Protein AF-A0A9P9ABB1-F1 (afdb_monomer_lite)

Radius of gyration: 27.41 Å; chains: 1; bounding box: 72×53×103 Å

Secondary structure (DSSP, 8-state):
-PPPP----------PPEEEE--S-TTS-EETTS-EEEEEEEE----SS-SEEEEEEEEEEEBSSS--EEEEEEEEEEEGGG-EEEE--HHHHHHHHHSTT--B-SSS-EEEEEEEEETTS-EEEEEEEEEE-EES-TTTB--TT-----------------------

Structure (mmCIF, N/CA/C/O backbone):
data_AF-A0A9P9ABB1-F1
#
_entry.id   AF-A0A9P9ABB1-F1
#
loop_
_atom_site.group_PDB
_atom_site.id
_atom_site.type_symbol
_atom_site.label_atom_id
_atom_site.label_alt_id
_atom_site.label_comp_id
_atom_site.label_asym_id
_atom_site.label_entity_id
_atom_site.label_seq_id
_atom_site.pdbx_PDB_ins_code
_atom_site.Cartn_x
_atom_site.Cartn_y
_atom_site.Cartn_z
_atom_site.occupancy
_atom_site.B_iso_or_equiv
_atom_site.auth_seq_id
_atom_site.auth_comp_id
_atom_site.auth_asym_id
_atom_site.auth_atom_id
_atom_site.pdbx_PDB_model_num
ATOM 1 N N . MET A 1 1 ? -18.709 41.029 52.236 1.00 39.59 1 MET A N 1
ATOM 2 C CA . MET A 1 1 ? -18.396 41.159 50.794 1.00 39.59 1 MET A CA 1
ATOM 3 C C . MET A 1 1 ? -18.111 39.768 50.242 1.00 39.59 1 MET A C 1
ATOM 5 O O . MET A 1 1 ? -17.601 38.937 50.977 1.00 39.59 1 MET A O 1
ATOM 9 N N . ARG A 1 2 ? -18.604 39.492 49.033 1.00 37.66 2 ARG A N 1
ATOM 10 C CA . ARG A 1 2 ? -18.905 38.162 48.474 1.00 37.66 2 ARG A CA 1
ATOM 11 C C . ARG A 1 2 ? -17.642 37.352 48.129 1.00 37.66 2 ARG A C 1
ATOM 13 O O . ARG A 1 2 ? -16.787 37.862 47.418 1.00 37.66 2 ARG A O 1
ATOM 20 N N . PHE A 1 3 ? -17.580 36.091 48.564 1.00 44.78 3 PHE A N 1
ATOM 21 C CA . PHE A 1 3 ? -16.666 35.075 48.026 1.00 44.78 3 PHE A CA 1
ATOM 22 C C . PHE A 1 3 ? -17.307 34.463 46.770 1.00 44.78 3 PHE A C 1
ATOM 24 O O . PHE A 1 3 ? -18.382 33.874 46.861 1.00 44.78 3 PHE A O 1
ATOM 31 N N . LEU A 1 4 ? -16.682 34.631 45.602 1.00 41.94 4 LEU A N 1
ATOM 32 C CA . LEU A 1 4 ? -17.016 33.860 44.400 1.00 41.94 4 LEU A CA 1
ATOM 33 C C . LEU A 1 4 ? -16.235 32.536 44.449 1.00 41.94 4 LEU A C 1
ATOM 35 O O . LEU A 1 4 ? -15.004 32.592 44.498 1.00 41.94 4 LEU A O 1
ATOM 39 N N . PRO A 1 5 ? -16.879 31.357 44.404 1.00 51.28 5 PRO A N 1
ATOM 40 C CA . PRO A 1 5 ? -16.160 30.121 44.146 1.00 51.28 5 PRO A CA 1
ATOM 41 C C . PRO A 1 5 ? -15.823 30.062 42.651 1.00 51.28 5 PRO A C 1
ATOM 43 O O . PRO A 1 5 ? -16.707 30.095 41.795 1.00 51.28 5 PRO A O 1
ATOM 46 N N . LEU A 1 6 ? -14.529 30.002 42.340 1.00 47.81 6 LEU A N 1
ATOM 47 C CA . LEU A 1 6 ? -14.026 29.700 41.003 1.00 47.81 6 LEU A CA 1
ATOM 48 C C . LEU A 1 6 ? -14.422 28.252 40.677 1.00 47.81 6 LEU A C 1
ATOM 50 O O . LEU A 1 6 ? -13.787 27.303 41.135 1.00 47.81 6 LEU A O 1
ATOM 54 N N . LEU A 1 7 ? -15.510 28.077 39.925 1.00 47.34 7 LEU A N 1
ATOM 55 C CA . LEU A 1 7 ? -15.886 26.788 39.356 1.00 47.34 7 LEU A CA 1
ATOM 56 C C . LEU A 1 7 ? -14.910 26.496 38.206 1.00 47.34 7 LEU A C 1
ATOM 58 O O . LEU A 1 7 ? -15.128 26.899 37.066 1.00 47.34 7 LEU A O 1
ATOM 62 N N . CYS A 1 8 ? -13.786 25.856 38.522 1.00 41.91 8 CYS A N 1
ATOM 63 C CA . CYS A 1 8 ? -12.866 25.334 37.520 1.00 41.91 8 CYS A CA 1
ATOM 64 C C . CYS A 1 8 ? -13.529 24.096 36.900 1.00 41.91 8 CYS A C 1
ATOM 66 O O . CYS A 1 8 ? -13.502 23.005 37.468 1.00 41.91 8 CYS A O 1
ATOM 68 N N . THR A 1 9 ? -14.220 24.285 35.778 1.00 48.78 9 THR A N 1
ATOM 69 C CA . THR A 1 9 ? -14.777 23.196 34.978 1.00 48.78 9 THR A CA 1
ATOM 70 C C . THR A 1 9 ? -13.619 22.438 34.343 1.00 48.78 9 THR A C 1
ATOM 72 O O . THR A 1 9 ? -13.013 22.880 33.371 1.00 48.78 9 THR A O 1
ATOM 75 N N . VAL A 1 10 ? -13.277 21.288 34.923 1.00 52.31 10 VAL A N 1
ATOM 76 C CA . VAL A 1 10 ? -12.394 20.309 34.284 1.00 52.31 10 VAL A CA 1
ATOM 77 C C . VAL A 1 10 ? -13.147 19.783 33.065 1.00 52.31 10 VAL A C 1
ATOM 79 O O . VAL A 1 10 ? -14.045 18.952 33.188 1.00 52.31 10 VAL A O 1
ATOM 82 N N . LEU A 1 11 ? -12.851 20.334 31.888 1.00 49.69 11 LEU A N 1
ATOM 83 C CA . LEU A 1 11 ? -13.293 19.743 30.631 1.00 49.69 11 LEU A CA 1
ATOM 84 C C . LEU A 1 11 ? -12.662 18.344 30.548 1.00 49.69 11 LEU A C 1
ATOM 86 O O . LEU A 1 11 ? -11.446 18.236 30.734 1.00 49.69 11 LEU A O 1
ATOM 90 N N . PRO A 1 12 ? -13.434 17.270 30.300 1.00 52.16 12 PRO A N 1
ATOM 91 C CA . PRO A 1 12 ? -12.837 15.973 30.034 1.00 52.16 12 PRO A CA 1
ATOM 92 C C . PRO A 1 12 ? -11.941 16.113 28.801 1.00 52.16 12 PRO A C 1
ATOM 94 O O . PRO A 1 12 ? -12.386 16.563 27.744 1.00 52.16 12 PRO A O 1
ATOM 97 N N . ALA A 1 13 ? -10.659 15.780 28.958 1.00 48.75 13 ALA A N 1
ATOM 98 C CA . ALA A 1 13 ? -9.722 15.726 27.851 1.00 48.75 13 ALA A CA 1
ATOM 99 C C . ALA A 1 13 ? -10.235 14.681 26.853 1.00 48.75 13 ALA A C 1
ATOM 101 O O . ALA A 1 13 ? -10.237 13.486 27.145 1.00 48.75 13 ALA A O 1
ATOM 102 N N . VAL A 1 14 ? -10.710 15.138 25.694 1.00 48.41 14 VAL A N 1
ATOM 103 C CA . VAL A 1 14 ? -11.057 14.264 24.573 1.00 48.41 14 VAL A CA 1
ATOM 104 C C . VAL A 1 14 ? -9.751 13.641 24.090 1.00 48.41 14 VAL A C 1
ATOM 106 O O . VAL A 1 14 ? -8.957 14.292 23.415 1.00 48.41 14 VAL A O 1
ATOM 109 N N . GLN A 1 15 ? -9.488 12.401 24.492 1.00 50.19 15 GLN A N 1
ATOM 110 C CA . GLN A 1 15 ? -8.366 11.631 23.969 1.00 50.19 15 GLN A CA 1
ATOM 111 C C . GLN A 1 15 ? -8.761 11.141 22.579 1.00 50.19 15 GLN A C 1
ATOM 113 O O . GLN A 1 15 ? -9.552 10.214 22.462 1.00 50.19 15 GLN A O 1
ATOM 118 N N . ALA A 1 16 ? -8.281 11.812 21.533 1.00 54.34 16 ALA A N 1
ATOM 119 C CA . ALA A 1 16 ? -8.518 11.395 20.157 1.00 54.34 16 ALA A CA 1
ATOM 120 C C . ALA A 1 16 ? -7.905 10.008 19.910 1.00 54.34 16 ALA A C 1
ATOM 122 O O . ALA A 1 16 ? -6.783 9.746 20.340 1.00 54.34 16 ALA A O 1
ATOM 123 N N . LEU A 1 17 ? -8.629 9.141 19.197 1.00 59.94 17 LEU A N 1
ATOM 124 C CA . LEU A 1 17 ? -8.071 7.891 18.687 1.00 59.94 17 LEU A CA 1
ATOM 125 C C . LEU A 1 17 ? -6.911 8.233 17.743 1.00 59.94 17 LEU A C 1
ATOM 127 O O . LEU A 1 17 ? -7.125 8.896 16.725 1.00 59.94 17 LEU A O 1
ATOM 131 N N . SER A 1 18 ? -5.693 7.811 18.080 1.00 68.81 18 SER A N 1
ATOM 132 C CA . SER A 1 18 ? -4.549 7.919 17.173 1.00 68.81 18 SER A CA 1
ATOM 133 C C . SER A 1 18 ? -4.376 6.613 16.411 1.00 68.81 18 SER A C 1
ATOM 135 O O . SER A 1 18 ? -4.255 5.545 17.011 1.00 68.81 18 SER A O 1
ATOM 137 N N . PHE A 1 19 ? -4.365 6.717 15.084 1.00 78.19 19 PHE A N 1
ATOM 138 C CA . PHE A 1 19 ? -4.026 5.631 14.172 1.00 78.19 19 PHE A CA 1
ATOM 139 C C . PHE A 1 19 ? -2.705 5.970 13.480 1.00 78.19 19 PHE A C 1
ATOM 141 O O . PHE A 1 19 ? -2.535 7.094 13.005 1.00 78.19 19 PHE A O 1
ATOM 148 N N . GLY A 1 20 ? -1.793 5.004 13.396 1.00 81.19 20 GLY A N 1
ATOM 149 C CA . GLY A 1 20 ? -0.549 5.136 12.638 1.00 81.19 20 GLY A CA 1
ATOM 150 C C . GLY A 1 20 ? -0.314 3.920 11.753 1.00 81.19 20 GLY A C 1
ATOM 151 O O . GLY A 1 20 ? -0.204 2.810 12.269 1.00 81.19 20 GLY A O 1
ATOM 152 N N . LEU A 1 21 ? -0.217 4.126 10.436 1.00 86.12 21 LEU A N 1
ATOM 153 C CA . LEU A 1 21 ? 0.243 3.103 9.496 1.00 86.12 21 LEU A CA 1
ATOM 154 C C . LEU A 1 21 ? 1.773 3.067 9.527 1.00 86.12 21 LEU A C 1
ATOM 156 O O . LEU A 1 21 ? 2.407 4.080 9.241 1.00 86.12 21 LEU A O 1
ATOM 160 N N . THR A 1 22 ? 2.359 1.922 9.865 1.00 81.88 22 THR A N 1
ATOM 161 C CA . THR A 1 22 ? 3.821 1.779 9.949 1.00 81.88 22 THR A CA 1
ATOM 162 C C . THR A 1 22 ? 4.383 1.075 8.716 1.00 81.88 22 THR A C 1
ATOM 164 O O . THR A 1 22 ? 5.439 1.471 8.237 1.00 81.88 22 THR A O 1
ATOM 167 N N . GLY A 1 23 ? 3.640 0.126 8.129 1.00 84.75 23 GLY A N 1
ATOM 168 C CA . GLY A 1 23 ? 4.063 -0.589 6.918 1.00 84.75 23 GLY A CA 1
ATOM 169 C C . GLY A 1 23 ? 5.420 -1.309 7.059 1.00 84.75 23 GLY A C 1
ATOM 170 O O . GLY A 1 23 ? 5.978 -1.387 8.155 1.00 84.75 23 GLY A O 1
ATOM 171 N N . PRO A 1 24 ? 5.963 -1.862 5.961 1.00 89.56 24 PRO A N 1
ATOM 172 C CA . PRO A 1 24 ? 7.335 -2.373 5.920 1.00 89.56 24 PRO A CA 1
ATOM 173 C C . PRO A 1 24 ? 8.371 -1.260 6.123 1.00 89.56 24 PRO A C 1
ATOM 175 O O . PRO A 1 24 ? 8.089 -0.091 5.852 1.00 89.56 24 PRO A O 1
ATOM 178 N N . ASP A 1 25 ? 9.599 -1.621 6.509 1.00 91.25 25 ASP A N 1
ATOM 179 C CA . ASP A 1 25 ? 10.714 -0.673 6.630 1.00 91.25 25 ASP A CA 1
ATOM 180 C C . ASP A 1 25 ? 11.000 0.029 5.291 1.00 91.25 25 ASP A C 1
ATOM 182 O O . ASP A 1 25 ? 11.556 -0.553 4.360 1.00 91.25 25 ASP A O 1
ATOM 186 N N . ALA A 1 26 ? 10.649 1.314 5.208 1.00 91.25 26 ALA A N 1
ATOM 187 C CA . ALA A 1 26 ? 10.828 2.126 4.009 1.00 91.25 26 ALA A CA 1
ATOM 188 C C . ALA A 1 26 ? 12.294 2.492 3.715 1.00 91.25 26 ALA A C 1
ATOM 190 O O . ALA A 1 26 ? 12.582 3.123 2.691 1.00 91.25 26 ALA A O 1
ATOM 191 N N . SER A 1 27 ? 13.242 2.145 4.592 1.00 91.31 27 SER A N 1
ATOM 192 C CA . SER A 1 27 ? 14.674 2.218 4.286 1.00 91.31 27 SER A CA 1
ATOM 193 C C . SER A 1 27 ? 15.117 1.122 3.310 1.00 91.31 27 SER A C 1
ATOM 195 O O . SER A 1 27 ? 16.111 1.307 2.606 1.00 91.31 27 SER A O 1
ATOM 197 N N . GLN A 1 28 ? 14.354 0.028 3.222 1.00 93.56 28 GLN A N 1
ATOM 198 C CA . GLN A 1 28 ? 14.596 -1.086 2.312 1.00 93.56 28 GLN A CA 1
ATOM 199 C C . GLN A 1 28 ? 13.681 -1.008 1.079 1.00 93.56 28 GLN A C 1
ATOM 201 O O . GLN A 1 28 ? 12.572 -0.465 1.153 1.00 93.56 28 GLN A O 1
ATOM 206 N N . PRO A 1 29 ? 14.112 -1.545 -0.076 1.00 94.12 29 PRO A N 1
ATOM 207 C CA . PRO A 1 29 ? 13.216 -1.756 -1.203 1.00 94.12 29 PRO A CA 1
ATOM 208 C C . PRO A 1 29 ? 12.049 -2.679 -0.826 1.00 94.12 29 PRO A C 1
ATOM 210 O O . PRO A 1 29 ? 12.209 -3.665 -0.108 1.00 94.12 29 PRO A O 1
ATOM 213 N N . LEU A 1 30 ? 10.864 -2.372 -1.345 1.00 96.31 30 LEU A N 1
ATOM 214 C CA . LEU A 1 30 ? 9.681 -3.206 -1.211 1.00 96.31 30 LEU A CA 1
ATOM 215 C C . LEU A 1 30 ? 9.721 -4.320 -2.260 1.00 96.31 30 LEU A C 1
ATOM 217 O O . LEU A 1 30 ? 9.604 -4.068 -3.462 1.00 96.31 30 LEU A O 1
ATOM 221 N N . ASN A 1 31 ? 9.854 -5.558 -1.798 1.00 95.75 31 ASN A N 1
ATOM 222 C CA . ASN A 1 31 ? 9.926 -6.720 -2.670 1.00 95.75 31 ASN A CA 1
ATOM 223 C C . ASN A 1 31 ? 8.540 -7.258 -3.028 1.00 95.75 31 ASN A C 1
ATOM 225 O O . ASN A 1 31 ? 7.855 -7.833 -2.186 1.00 95.75 31 ASN A O 1
ATOM 229 N N . LEU A 1 32 ? 8.154 -7.122 -4.298 1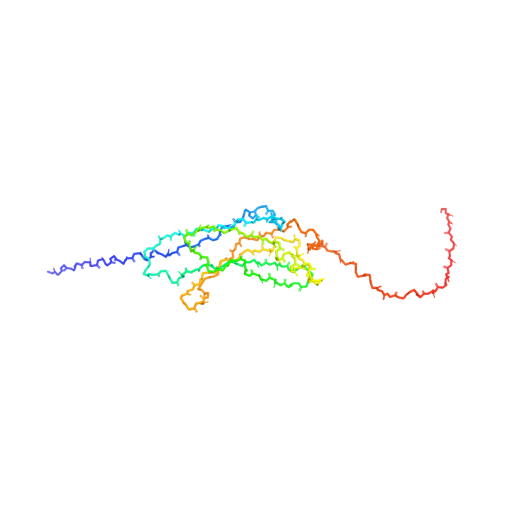.00 96.12 32 LEU A N 1
ATOM 230 C CA . LEU A 1 32 ? 6.854 -7.581 -4.794 1.00 96.12 32 LEU A CA 1
ATOM 231 C C . LEU A 1 32 ? 6.843 -9.056 -5.235 1.00 96.12 32 LEU A C 1
ATOM 233 O O . LEU A 1 32 ? 5.820 -9.544 -5.709 1.00 96.12 32 LEU A O 1
ATOM 237 N N . SER A 1 33 ? 7.954 -9.786 -5.090 1.00 95.06 33 SER A N 1
ATOM 238 C CA . SER A 1 33 ? 8.017 -11.227 -5.397 1.00 95.06 33 SER A CA 1
ATOM 239 C C . SER A 1 33 ? 7.647 -12.126 -4.212 1.00 95.06 33 SER A C 1
ATOM 241 O O . SER A 1 33 ? 7.577 -13.345 -4.361 1.00 95.06 33 SER A O 1
ATOM 243 N N . GLN A 1 34 ? 7.388 -11.536 -3.044 1.00 95.75 34 GLN A N 1
ATOM 244 C CA . GLN A 1 34 ? 7.077 -12.243 -1.806 1.00 95.75 34 GLN A CA 1
ATOM 245 C C . GLN A 1 34 ? 5.927 -11.564 -1.047 1.00 95.75 34 GLN A C 1
ATOM 247 O O . GLN A 1 34 ? 5.614 -10.404 -1.325 1.00 95.75 34 GLN A O 1
ATOM 252 N N . PRO A 1 35 ? 5.279 -12.265 -0.098 1.00 97.56 35 PRO A N 1
ATOM 253 C CA . PRO A 1 35 ? 4.291 -11.650 0.776 1.00 97.56 35 PRO A CA 1
ATOM 254 C C . PRO A 1 35 ? 4.874 -10.476 1.570 1.00 97.56 35 PRO A C 1
ATOM 256 O O . PRO A 1 35 ? 6.027 -10.513 2.000 1.00 97.56 35 PRO A O 1
ATOM 259 N N . VAL A 1 36 ? 4.052 -9.454 1.788 1.00 97.25 36 VAL A N 1
ATOM 260 C CA . VAL A 1 36 ? 4.413 -8.223 2.493 1.00 97.25 36 VAL A CA 1
ATOM 261 C C . VAL A 1 36 ? 3.530 -8.088 3.725 1.00 97.25 36 VAL A C 1
ATOM 263 O O . VAL A 1 36 ? 2.305 -8.076 3.616 1.00 97.25 36 VAL A O 1
ATOM 266 N N . 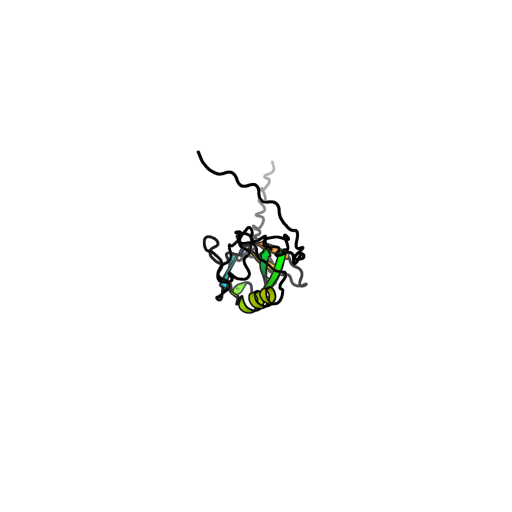GLU A 1 37 ? 4.145 -7.968 4.896 1.00 96.31 37 GLU A N 1
ATOM 267 C CA . GLU A 1 37 ? 3.436 -7.660 6.136 1.00 96.31 37 GLU A CA 1
ATOM 268 C C . GLU A 1 37 ? 3.259 -6.146 6.288 1.00 96.31 37 GLU A C 1
ATOM 270 O O . GLU A 1 37 ? 4.204 -5.371 6.146 1.00 96.31 37 GLU A O 1
ATOM 275 N N . ILE A 1 38 ? 2.030 -5.723 6.568 1.00 95.56 38 ILE A N 1
ATOM 276 C CA . ILE A 1 38 ? 1.655 -4.328 6.772 1.00 95.56 38 ILE A CA 1
ATOM 277 C C . ILE A 1 38 ? 1.062 -4.220 8.165 1.00 95.56 38 ILE A C 1
ATOM 279 O O . ILE A 1 38 ? 0.088 -4.902 8.469 1.00 95.56 38 ILE A O 1
ATOM 283 N N . THR A 1 39 ? 1.626 -3.346 8.990 1.00 92.94 39 THR A N 1
ATOM 284 C CA . THR A 1 39 ? 1.197 -3.153 10.376 1.00 92.94 39 THR A CA 1
ATOM 285 C C . THR A 1 39 ? 0.689 -1.742 10.614 1.00 92.94 39 THR A C 1
ATOM 287 O O . THR A 1 39 ? 1.074 -0.780 9.933 1.00 92.94 39 THR A O 1
ATOM 290 N N . TRP A 1 40 ? -0.192 -1.619 11.598 1.00 90.75 40 TRP A N 1
ATOM 291 C CA . TRP A 1 40 ? -0.688 -0.344 12.089 1.00 90.75 40 TRP A CA 1
ATOM 292 C C . TRP A 1 40 ? -0.884 -0.400 13.595 1.00 90.75 40 TRP A C 1
ATOM 294 O O . TRP A 1 40 ? -1.085 -1.457 14.179 1.00 90.75 40 TRP A O 1
ATOM 304 N N . THR A 1 41 ? -0.854 0.770 14.215 1.00 84.06 41 THR A N 1
ATOM 305 C CA . THR A 1 41 ? -1.120 0.923 15.643 1.00 84.06 41 THR A CA 1
ATOM 306 C C . THR A 1 41 ? -2.410 1.692 15.847 1.00 84.06 41 THR A C 1
ATOM 308 O O . THR A 1 41 ? -2.677 2.686 15.162 1.00 84.06 41 THR A O 1
ATOM 311 N N . THR A 1 42 ? -3.204 1.241 16.814 1.00 75.25 42 THR A N 1
ATOM 312 C CA . THR A 1 42 ? -4.355 1.982 17.324 1.00 75.25 42 THR A CA 1
ATOM 313 C C . THR A 1 42 ? -4.143 2.272 18.796 1.00 75.25 42 THR A C 1
ATOM 315 O O . THR A 1 42 ? -4.041 1.354 19.601 1.00 75.25 42 THR A O 1
ATOM 318 N N . THR A 1 43 ? -4.072 3.545 19.179 1.00 65.06 43 THR A N 1
ATOM 319 C CA . THR A 1 43 ? -4.130 3.905 20.600 1.00 65.06 43 THR A CA 1
ATOM 320 C C . THR A 1 43 ? -5.583 4.153 20.964 1.00 65.06 43 THR A C 1
ATOM 322 O O . THR A 1 43 ? -6.223 5.059 20.424 1.00 65.06 43 THR A O 1
ATOM 325 N N . GLU A 1 44 ? -6.115 3.324 21.860 1.00 55.59 44 GLU A N 1
ATOM 326 C CA . GLU A 1 44 ? -7.464 3.495 22.384 1.00 55.59 44 GLU A CA 1
ATOM 327 C C . GLU A 1 44 ? -7.565 4.822 23.148 1.00 55.59 44 GLU A C 1
ATOM 329 O O . GLU A 1 44 ? -6.883 5.050 24.146 1.00 55.59 44 GLU A O 1
ATOM 334 N N . GLY A 1 45 ? -8.442 5.702 22.672 1.00 52.34 45 GLY A N 1
ATOM 335 C CA . GLY A 1 45 ? -9.008 6.787 23.461 1.00 52.34 45 GLY A CA 1
ATOM 336 C C . GLY A 1 45 ? -10.469 6.462 23.755 1.00 52.34 45 GLY A C 1
ATOM 337 O O . GLY A 1 45 ? -11.167 5.938 22.886 1.00 52.34 45 GLY A O 1
ATOM 338 N N . ASN A 1 46 ? -10.952 6.787 24.959 1.00 39.50 46 ASN A N 1
ATOM 339 C CA . ASN A 1 46 ? -12.385 6.779 25.280 1.00 39.50 46 ASN A CA 1
ATOM 340 C C . ASN A 1 46 ? -13.088 7.912 24.509 1.00 39.50 46 ASN A C 1
ATOM 342 O O . ASN A 1 46 ? -13.454 8.943 25.073 1.00 39.50 46 ASN A O 1
ATOM 346 N N . VAL A 1 47 ? -13.241 7.747 23.200 1.00 42.38 47 VAL A N 1
ATOM 347 C CA . VAL A 1 47 ? -14.111 8.571 22.363 1.00 42.38 47 VAL A CA 1
ATOM 348 C C . VAL A 1 47 ? -15.403 7.792 22.192 1.00 42.38 47 VAL A C 1
ATOM 350 O O . VAL A 1 47 ? -15.367 6.599 21.897 1.00 42.38 47 VAL A O 1
ATOM 353 N N . GLY A 1 48 ? -16.540 8.453 22.413 1.00 46.00 48 GLY A N 1
ATOM 354 C CA . GLY A 1 48 ? -17.853 7.869 22.164 1.00 46.00 48 GLY A CA 1
ATOM 355 C C . GLY A 1 48 ? -17.911 7.304 20.751 1.00 46.00 48 GLY A C 1
ATOM 356 O O . GLY A 1 48 ? -17.911 8.079 19.806 1.00 46.00 48 GLY A O 1
ATOM 357 N N . GLU A 1 49 ? -17.930 5.972 20.681 1.00 46.84 49 GLU A N 1
ATOM 358 C CA . GLU A 1 49 ? -17.946 5.117 19.493 1.00 46.84 49 GLU A CA 1
ATOM 359 C C . GLU A 1 49 ? -16.874 5.420 18.429 1.00 46.84 49 GLU A C 1
ATOM 361 O O . GLU A 1 49 ? -16.779 6.537 17.920 1.00 46.84 49 GLU A O 1
ATOM 366 N N . PRO A 1 50 ? -16.075 4.429 17.989 1.00 57.16 50 PRO A N 1
ATOM 367 C CA . PRO A 1 50 ? -15.108 4.704 16.940 1.00 57.16 50 PRO A CA 1
ATOM 368 C C . PRO A 1 50 ? -15.873 5.044 15.654 1.00 57.16 50 PRO A C 1
ATOM 370 O O . PRO A 1 50 ? -16.559 4.189 15.099 1.00 57.16 50 PRO A O 1
ATOM 373 N N . LEU A 1 51 ? -15.782 6.299 15.189 1.00 68.19 51 LEU A N 1
ATOM 374 C CA . LEU A 1 51 ? -16.395 6.733 13.925 1.00 68.19 51 LEU A CA 1
ATOM 375 C C . LEU A 1 51 ? -15.979 5.803 12.775 1.00 68.19 51 LEU A C 1
ATOM 377 O O . LEU A 1 51 ? -16.778 5.537 11.882 1.00 68.19 51 LEU A O 1
ATOM 381 N N . ALA A 1 52 ? -14.745 5.294 12.824 1.00 77.44 52 ALA A N 1
ATOM 382 C CA . ALA A 1 52 ? -14.240 4.261 11.934 1.00 77.44 52 ALA A CA 1
ATOM 383 C C . ALA A 1 52 ? -14.587 2.860 12.451 1.00 77.44 52 ALA A C 1
ATOM 385 O O . ALA A 1 52 ? -14.349 2.544 13.613 1.00 77.44 52 ALA A O 1
ATOM 386 N N . ARG A 1 53 ? -15.094 1.995 11.573 1.00 82.75 53 ARG A N 1
ATOM 387 C CA . ARG A 1 53 ? -15.385 0.589 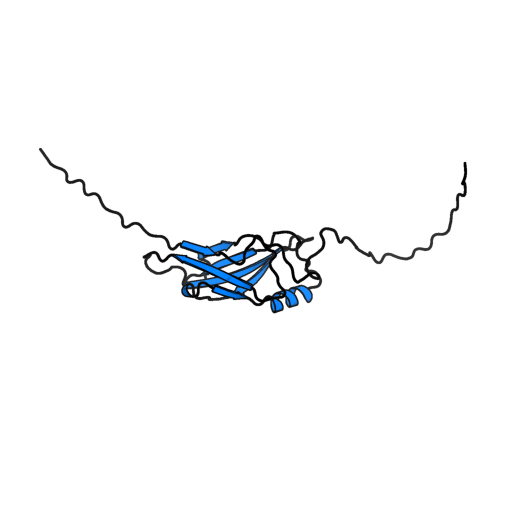11.895 1.00 82.75 53 ARG A CA 1
ATOM 388 C C . ARG A 1 53 ? -14.370 -0.373 11.322 1.00 82.75 53 ARG A C 1
ATOM 390 O O . ARG A 1 53 ? -14.109 -1.412 11.918 1.00 82.75 53 ARG A O 1
ATOM 397 N N . VAL A 1 54 ? -13.826 -0.028 10.165 1.00 89.62 54 VAL A N 1
ATOM 398 C CA . VAL A 1 54 ? -12.921 -0.894 9.423 1.00 89.62 54 VAL A CA 1
ATOM 399 C C . VAL A 1 54 ? -11.804 -0.090 8.779 1.00 89.62 54 VAL A C 1
ATOM 401 O O . VAL A 1 54 ? -11.884 1.135 8.632 1.00 89.62 54 VAL A O 1
ATOM 404 N N . LEU A 1 55 ? -10.762 -0.811 8.393 1.00 92.12 55 LEU A N 1
ATOM 405 C CA . LEU A 1 55 ? -9.616 -0.318 7.655 1.00 92.12 55 LEU A CA 1
ATOM 406 C C . LEU A 1 55 ? -9.585 -0.956 6.265 1.00 92.12 55 LEU A C 1
ATOM 408 O O . LEU A 1 55 ? -9.639 -2.178 6.135 1.00 92.12 55 LEU A O 1
ATOM 412 N N . ASN A 1 56 ? -9.406 -0.133 5.238 1.00 95.75 56 ASN A N 1
ATOM 413 C CA . ASN A 1 56 ? -8.990 -0.598 3.921 1.00 95.75 56 ASN A CA 1
ATOM 414 C C . ASN A 1 56 ? -7.540 -0.178 3.687 1.00 95.75 56 ASN A C 1
ATOM 416 O O . ASN A 1 56 ? -7.141 0.927 4.054 1.00 95.75 56 ASN A O 1
ATOM 420 N N . ILE A 1 57 ? -6.759 -1.044 3.053 1.00 96.94 57 ILE A N 1
ATOM 421 C CA . ILE A 1 57 ? -5.370 -0.772 2.694 1.00 96.94 57 ILE A CA 1
ATOM 422 C C . ILE A 1 57 ? -5.272 -0.758 1.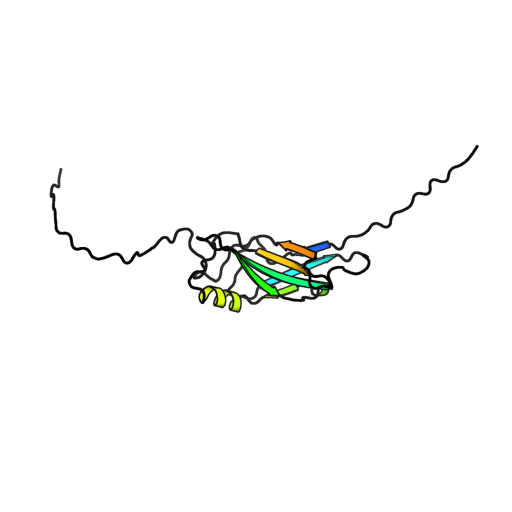181 1.00 96.94 57 ILE A C 1
ATOM 424 O O . ILE A 1 57 ? -5.702 -1.689 0.501 1.00 96.94 57 ILE A O 1
ATOM 428 N N . TRP A 1 58 ? -4.691 0.313 0.667 1.00 97.44 58 TRP A N 1
ATOM 429 C CA . TRP A 1 58 ? -4.419 0.504 -0.745 1.00 97.44 58 TRP A CA 1
ATOM 430 C C . TRP A 1 58 ? -2.916 0.481 -0.983 1.00 97.44 58 TRP A C 1
ATOM 432 O O . TRP A 1 58 ? -2.150 0.957 -0.148 1.00 97.44 58 TRP A O 1
ATOM 442 N N . PHE A 1 59 ? -2.502 -0.045 -2.128 1.00 97.38 59 PHE A N 1
ATOM 443 C CA . PHE A 1 59 ? -1.157 0.142 -2.654 1.00 97.38 59 PHE A CA 1
ATOM 444 C C . PHE A 1 59 ? -1.223 1.038 -3.884 1.00 97.38 59 PHE A C 1
ATOM 446 O O . PHE A 1 59 ? -2.070 0.848 -4.760 1.00 97.38 59 PHE A O 1
ATOM 453 N N . TRP A 1 60 ? -0.320 2.007 -3.934 1.00 95.88 60 TRP A N 1
ATOM 454 C CA . TRP A 1 60 ? -0.215 2.984 -5.000 1.00 95.88 60 TRP A CA 1
ATOM 455 C C . TRP A 1 60 ? 1.145 2.865 -5.673 1.00 95.88 60 TRP A C 1
ATOM 457 O O . TRP A 1 60 ? 2.181 3.093 -5.044 1.00 95.88 60 TRP A O 1
ATOM 467 N N . ALA A 1 61 ? 1.126 2.534 -6.962 1.00 93.81 61 ALA A N 1
ATOM 468 C CA . ALA A 1 61 ? 2.314 2.453 -7.794 1.00 93.81 61 ALA A CA 1
ATOM 469 C C . ALA A 1 61 ? 2.373 3.635 -8.768 1.00 93.81 61 ALA A C 1
ATOM 471 O O . ALA A 1 61 ? 1.388 3.932 -9.450 1.00 93.81 61 ALA A O 1
ATOM 472 N N . LEU A 1 62 ? 3.525 4.298 -8.859 1.00 92.12 62 LEU A N 1
ATOM 473 C CA . LEU A 1 62 ? 3.736 5.393 -9.802 1.00 92.12 62 LEU A CA 1
ATOM 474 C C . LEU A 1 62 ? 4.361 4.876 -11.101 1.00 92.12 62 LEU A C 1
ATOM 476 O O . LEU A 1 62 ? 5.329 4.119 -11.081 1.00 92.12 62 LEU A O 1
ATOM 480 N N . GLY A 1 63 ? 3.820 5.290 -12.240 1.00 89.06 63 GLY A N 1
ATOM 481 C CA . GLY A 1 63 ? 4.367 5.004 -13.560 1.00 89.06 63 GLY A CA 1
ATOM 482 C C . GLY A 1 63 ? 5.573 5.889 -13.876 1.00 89.06 63 GLY A C 1
ATOM 483 O O . GLY A 1 63 ? 5.553 7.083 -13.598 1.00 89.06 63 GLY A O 1
ATOM 484 N N . GLY A 1 64 ? 6.609 5.321 -14.495 1.00 79.25 64 GLY A N 1
ATOM 485 C CA . GLY A 1 64 ? 7.865 6.030 -14.765 1.00 79.25 64 GLY A CA 1
ATOM 486 C C . GLY A 1 64 ? 7.744 7.124 -15.833 1.00 79.25 64 GLY A C 1
ATOM 487 O O . GLY A 1 64 ? 8.050 8.281 -15.570 1.00 79.25 64 GLY A O 1
ATOM 488 N N . ASN A 1 65 ? 7.294 6.772 -17.045 1.00 68.31 65 ASN A N 1
ATOM 489 C CA . ASN A 1 65 ? 7.400 7.667 -18.214 1.00 68.31 65 ASN A CA 1
ATOM 490 C C . ASN A 1 65 ? 6.144 8.512 -18.497 1.00 68.31 65 ASN A C 1
ATOM 492 O O . ASN A 1 65 ? 6.266 9.605 -19.043 1.00 68.31 65 ASN A O 1
ATOM 496 N N . ASN A 1 66 ? 4.953 8.034 -18.119 1.00 60.16 66 ASN A N 1
ATOM 497 C CA . ASN A 1 66 ? 3.675 8.700 -18.431 1.00 60.16 66 ASN A CA 1
ATOM 498 C C . ASN A 1 66 ? 2.970 9.289 -17.195 1.00 60.16 66 ASN A C 1
ATOM 500 O O . ASN A 1 66 ? 1.852 9.785 -17.314 1.00 60.16 66 ASN A O 1
ATOM 504 N N . GLY A 1 67 ? 3.592 9.221 -16.010 1.00 67.25 67 GLY A N 1
ATOM 505 C CA . GLY A 1 67 ? 3.069 9.827 -14.778 1.00 67.25 67 GLY A CA 1
ATOM 506 C C . GLY A 1 67 ? 1.738 9.252 -14.277 1.00 67.25 67 GLY A C 1
ATOM 507 O O . GLY A 1 67 ? 1.050 9.905 -13.496 1.00 67.25 67 GLY A O 1
ATOM 508 N N . GLY A 1 68 ? 1.348 8.059 -14.737 1.00 85.75 68 GLY A N 1
ATOM 509 C CA . GLY A 1 68 ? 0.143 7.380 -14.262 1.00 85.75 68 GLY A CA 1
ATOM 510 C C . GLY A 1 68 ? 0.290 6.941 -12.807 1.00 85.75 68 GLY A C 1
ATOM 511 O O . GLY A 1 68 ? 1.357 6.490 -12.403 1.00 85.75 68 GLY A O 1
ATOM 512 N N . THR A 1 69 ? -0.786 7.041 -12.033 1.00 91.44 69 THR A N 1
ATOM 513 C CA . THR A 1 69 ? -0.848 6.528 -10.661 1.00 91.44 69 THR A CA 1
ATOM 514 C C . THR A 1 69 ? -1.820 5.359 -10.629 1.00 91.44 69 THR A C 1
ATOM 516 O O . THR A 1 69 ? -2.999 5.525 -10.942 1.00 91.44 69 THR A O 1
ATOM 519 N N . TYR A 1 70 ? -1.333 4.181 -10.249 1.00 91.44 70 TYR A N 1
ATOM 520 C CA . TYR A 1 70 ? -2.105 2.943 -10.223 1.00 91.44 70 TYR A CA 1
ATOM 521 C C . TYR A 1 70 ? -2.422 2.577 -8.777 1.00 91.44 70 TYR A C 1
ATOM 523 O O . TYR A 1 70 ? -1.526 2.217 -8.017 1.00 91.44 70 TYR A O 1
ATOM 531 N N . GLY A 1 71 ? -3.692 2.701 -8.396 1.00 92.62 71 GLY A N 1
ATOM 532 C CA . GLY A 1 71 ? -4.179 2.324 -7.072 1.00 92.62 71 GLY A CA 1
ATOM 533 C C . GLY A 1 71 ? -4.874 0.975 -7.100 1.00 92.62 71 GLY A C 1
ATOM 534 O O . GLY A 1 71 ? -5.736 0.753 -7.950 1.00 92.62 71 GLY A O 1
ATOM 535 N N . ASN A 1 72 ? -4.542 0.106 -6.152 1.00 95.00 72 ASN A N 1
ATOM 536 C CA . ASN A 1 72 ? -5.271 -1.134 -5.923 1.00 95.00 72 ASN A CA 1
ATOM 537 C C . ASN A 1 72 ? -5.631 -1.270 -4.443 1.00 95.00 72 ASN A C 1
ATOM 539 O O . ASN A 1 72 ? -4.782 -1.045 -3.578 1.00 95.00 72 ASN A O 1
ATOM 543 N N . GLU A 1 73 ? -6.874 -1.647 -4.151 1.00 96.69 73 GLU A N 1
ATOM 544 C CA . GLU A 1 73 ? -7.263 -2.042 -2.801 1.00 96.69 73 GLU A CA 1
ATOM 545 C C . GLU A 1 73 ? -6.701 -3.437 -2.536 1.00 96.69 73 GLU A C 1
ATOM 547 O O . GLU A 1 73 ? -7.106 -4.418 -3.155 1.00 96.69 73 GLU A O 1
ATOM 552 N N . ILE A 1 74 ? -5.733 -3.519 -1.628 1.00 97.12 74 ILE A N 1
ATOM 553 C CA . ILE A 1 74 ? -5.023 -4.761 -1.323 1.00 97.12 74 ILE A CA 1
ATOM 554 C C . ILE A 1 74 ? -5.550 -5.444 -0.066 1.00 97.12 74 ILE A C 1
ATOM 556 O O . ILE A 1 74 ? -5.261 -6.618 0.132 1.00 97.12 74 ILE A O 1
ATOM 560 N N . GLY A 1 75 ? -6.319 -4.736 0.762 1.00 96.19 75 GLY A N 1
ATOM 561 C CA . GLY A 1 75 ? -7.020 -5.266 1.928 1.00 96.19 75 GLY A CA 1
ATOM 562 C C . GLY A 1 75 ? -8.294 -4.465 2.181 1.00 96.19 75 GLY A C 1
ATOM 563 O O . GLY A 1 75 ? -8.275 -3.237 2.109 1.00 96.19 75 GLY A O 1
ATOM 564 N N . SER A 1 76 ? -9.399 -5.152 2.462 1.00 95.44 76 SER A N 1
ATOM 565 C CA . SER A 1 76 ? -10.730 -4.546 2.575 1.00 95.44 76 SER A CA 1
ATOM 566 C C . SER A 1 76 ? -11.412 -4.978 3.863 1.00 95.44 76 SER A C 1
ATOM 568 O O . SER A 1 76 ? -11.310 -6.142 4.251 1.00 95.44 76 SER A O 1
ATOM 570 N N . ASN A 1 77 ? -12.135 -4.056 4.497 1.00 93.62 77 ASN A N 1
ATOM 571 C CA . ASN A 1 77 ? -12.905 -4.283 5.718 1.00 93.62 77 ASN A CA 1
ATOM 572 C C . ASN A 1 77 ? -12.095 -4.952 6.846 1.00 93.62 77 ASN A C 1
ATOM 574 O O . ASN A 1 77 ? -12.611 -5.797 7.581 1.00 93.62 77 ASN A O 1
ATOM 578 N N . LEU A 1 78 ? -10.815 -4.595 6.978 1.00 92.88 78 LEU A N 1
ATOM 579 C CA . LEU A 1 78 ? -9.935 -5.141 8.003 1.00 92.88 78 LEU A CA 1
ATOM 580 C C . LEU A 1 78 ? -10.358 -4.637 9.383 1.00 92.88 78 LEU A C 1
ATOM 582 O O . LEU A 1 78 ? -10.717 -3.468 9.557 1.00 92.88 78 LEU A O 1
ATOM 586 N N . SER A 1 79 ? -10.284 -5.522 10.377 1.00 89.38 79 SER A N 1
ATOM 587 C CA . SER A 1 79 ? -10.537 -5.139 11.764 1.00 89.38 79 SER A CA 1
ATOM 588 C C . SER A 1 79 ? -9.410 -4.253 12.272 1.00 89.38 79 SER A C 1
ATOM 590 O O . SER A 1 79 ? -8.239 -4.633 12.212 1.00 89.38 79 SER A O 1
ATOM 592 N N . LEU A 1 80 ? -9.771 -3.122 12.873 1.00 85.62 80 LEU A N 1
ATOM 593 C CA . LEU A 1 80 ? -8.814 -2.217 13.508 1.00 85.62 80 LEU A CA 1
ATOM 594 C C . LEU A 1 80 ? -7.999 -2.913 14.610 1.00 85.62 80 LEU A C 1
ATOM 596 O O . LEU A 1 80 ? -6.833 -2.580 14.779 1.00 85.62 80 LEU A O 1
ATOM 600 N N . SER A 1 81 ? -8.566 -3.935 15.264 1.00 83.75 81 SER A N 1
ATOM 601 C CA . SER A 1 81 ? -7.929 -4.686 16.356 1.00 83.75 81 SER A CA 1
ATOM 602 C C . SER A 1 81 ? -6.887 -5.726 15.930 1.00 83.75 81 SER A C 1
ATOM 604 O O . SER A 1 81 ? -6.238 -6.308 16.792 1.00 83.75 81 SER A O 1
ATOM 606 N N . THR A 1 82 ? -6.760 -6.028 14.634 1.00 84.25 82 THR A N 1
ATOM 607 C CA . THR A 1 82 ? -5.805 -7.054 14.161 1.00 84.25 82 THR A CA 1
ATOM 608 C C . THR A 1 82 ? -4.380 -6.530 14.010 1.00 84.25 82 THR A C 1
ATOM 610 O O . THR A 1 82 ? -3.450 -7.333 13.993 1.00 84.25 82 THR A O 1
ATOM 613 N N . GLU A 1 83 ? -4.215 -5.203 13.911 1.00 89.25 83 GLU A N 1
ATOM 614 C CA . GLU A 1 83 ? -2.936 -4.462 13.860 1.00 89.25 83 GLU A CA 1
ATOM 615 C C . GLU A 1 83 ? -1.941 -4.891 12.762 1.00 89.25 83 GLU A C 1
ATOM 617 O O . GLU A 1 83 ? -0.855 -4.325 12.635 1.00 89.25 83 GLU A O 1
ATOM 622 N N . SER A 1 84 ? -2.309 -5.865 11.930 1.00 93.38 84 SER A N 1
ATOM 623 C CA . SER A 1 84 ? -1.464 -6.453 10.901 1.00 93.38 84 SER A CA 1
ATOM 624 C C . SER A 1 84 ? -2.288 -7.080 9.776 1.00 93.38 84 SER A C 1
ATOM 626 O O . SER A 1 84 ? -3.400 -7.576 9.972 1.00 93.38 84 SER A O 1
ATOM 628 N N . TYR A 1 85 ? -1.726 -7.061 8.571 1.00 95.81 85 TYR A N 1
ATOM 629 C CA . TYR A 1 85 ? -2.270 -7.695 7.378 1.00 95.81 85 TYR A CA 1
ATOM 630 C C . TYR A 1 85 ? -1.132 -8.160 6.471 1.00 95.81 85 TYR A C 1
ATOM 632 O O . TYR A 1 85 ? -0.221 -7.391 6.167 1.00 95.81 85 TYR A O 1
ATOM 640 N N . THR A 1 86 ? -1.193 -9.406 6.001 1.00 97.25 86 THR A N 1
ATOM 641 C CA . THR A 1 86 ? -0.239 -9.927 5.017 1.00 97.25 86 THR A CA 1
ATOM 642 C C . THR A 1 86 ? -0.838 -9.850 3.621 1.00 97.25 86 THR A C 1
ATOM 644 O O . THR A 1 86 ? -1.806 -10.538 3.303 1.00 97.25 86 THR A O 1
ATOM 647 N N . TRP A 1 87 ? -0.224 -9.042 2.766 1.00 97.62 87 TRP A N 1
ATOM 648 C CA . TRP A 1 87 ? -0.592 -8.901 1.367 1.00 97.62 87 TRP A CA 1
ATOM 649 C C . TRP A 1 87 ? 0.263 -9.810 0.477 1.00 97.62 87 TRP A C 1
ATOM 651 O O . TRP A 1 87 ? 1.478 -9.891 0.644 1.00 97.62 87 TRP A O 1
ATOM 661 N N . ASN A 1 88 ? -0.361 -10.463 -0.507 1.00 97.44 88 ASN A N 1
ATOM 662 C CA . ASN A 1 88 ? 0.337 -11.167 -1.581 1.00 97.44 88 ASN A CA 1
ATOM 663 C C . ASN A 1 88 ? 0.298 -10.331 -2.880 1.00 97.44 88 ASN A C 1
ATOM 665 O O . ASN A 1 88 ? -0.778 -10.192 -3.470 1.00 97.44 88 ASN A O 1
ATOM 669 N N . PRO A 1 89 ? 1.444 -9.814 -3.366 1.00 96.50 89 PRO A N 1
ATOM 670 C CA . PRO A 1 89 ? 1.477 -8.947 -4.543 1.00 96.50 89 PRO A CA 1
ATOM 671 C C . PRO A 1 89 ? 1.265 -9.649 -5.886 1.00 96.50 89 PRO A C 1
ATOM 673 O O . PRO A 1 89 ? 1.046 -8.958 -6.877 1.00 96.50 89 PRO A O 1
ATOM 676 N N . SER A 1 90 ? 1.321 -10.984 -5.950 1.00 95.00 90 SER A N 1
ATOM 677 C CA . SER A 1 90 ? 1.305 -11.746 -7.215 1.00 95.00 90 SER A CA 1
ATOM 678 C C . SER A 1 90 ? 0.193 -11.322 -8.178 1.00 95.00 90 SER A C 1
ATOM 680 O O . SER A 1 90 ? 0.488 -10.990 -9.321 1.00 95.00 90 SER A O 1
ATOM 682 N N . GLY A 1 91 ? -1.053 -11.219 -7.708 1.00 92.94 91 GLY A N 1
ATOM 683 C CA . GLY A 1 91 ? -2.177 -10.803 -8.554 1.00 92.94 91 GLY A CA 1
ATOM 684 C C . GLY A 1 91 ? -2.076 -9.359 -9.069 1.00 92.94 91 GLY A C 1
ATOM 685 O O . GLY A 1 91 ? -2.498 -9.072 -10.186 1.00 92.94 91 GLY A O 1
ATOM 686 N N . LEU A 1 92 ? -1.481 -8.441 -8.293 1.00 92.50 92 LEU A N 1
ATOM 687 C CA . LEU A 1 92 ? -1.197 -7.077 -8.761 1.00 92.50 92 LEU A CA 1
ATOM 688 C C . LEU A 1 92 ? -0.099 -7.094 -9.833 1.00 92.50 92 LEU A C 1
ATOM 690 O O . LEU A 1 92 ? -0.220 -6.425 -10.855 1.00 92.50 92 LEU A O 1
ATOM 694 N N . VAL A 1 93 ? 0.969 -7.852 -9.589 1.00 92.62 93 VAL A N 1
ATOM 695 C CA . VAL A 1 93 ? 2.104 -7.977 -10.509 1.00 92.62 93 VAL A CA 1
ATOM 696 C C . VAL A 1 93 ? 1.658 -8.587 -11.838 1.00 92.62 93 VAL A C 1
ATOM 698 O O . VAL A 1 93 ? 2.041 -8.085 -12.890 1.00 92.62 93 VAL A O 1
ATOM 701 N N . GLU A 1 94 ? 0.825 -9.627 -11.809 1.00 92.31 94 GLU A N 1
ATOM 702 C CA . GLU A 1 94 ? 0.220 -10.221 -13.006 1.00 92.31 94 GLU A CA 1
ATOM 703 C C . GLU A 1 94 ? -0.640 -9.205 -13.762 1.00 92.31 94 GLU A C 1
ATOM 705 O O . GLU A 1 94 ? -0.445 -9.021 -14.960 1.00 92.31 94 GLU A O 1
ATOM 710 N N . ASN A 1 95 ? -1.498 -8.453 -13.063 1.00 89.38 95 ASN A N 1
ATOM 711 C CA . ASN A 1 95 ? -2.312 -7.404 -13.684 1.00 89.38 95 ASN A CA 1
ATOM 712 C C . ASN A 1 95 ? -1.456 -6.348 -14.407 1.00 89.38 95 ASN A C 1
ATOM 714 O O . ASN A 1 95 ? -1.761 -5.959 -15.535 1.00 89.38 95 ASN A O 1
ATOM 718 N N . PHE A 1 96 ? -0.359 -5.911 -13.783 1.00 88.81 96 PHE A N 1
ATOM 719 C CA . PHE A 1 96 ? 0.571 -4.975 -14.409 1.00 88.81 96 PHE A CA 1
ATOM 720 C C . PHE A 1 96 ? 1.299 -5.577 -15.612 1.00 88.81 96 PHE A C 1
ATOM 722 O O . PHE A 1 96 ? 1.519 -4.864 -16.583 1.00 88.81 96 PHE A O 1
ATOM 729 N N . ARG A 1 97 ? 1.639 -6.871 -15.586 1.00 87.44 97 ARG A N 1
ATOM 730 C CA . ARG A 1 97 ? 2.276 -7.561 -16.721 1.00 87.44 97 ARG A CA 1
ATOM 731 C C . ARG A 1 97 ? 1.340 -7.730 -17.906 1.00 87.44 97 ARG A C 1
ATOM 733 O O . ARG A 1 97 ? 1.754 -7.522 -19.043 1.00 87.44 97 ARG A O 1
ATOM 740 N N . ASP A 1 98 ? 0.089 -8.085 -17.642 1.00 87.69 98 ASP A N 1
ATOM 741 C CA . ASP A 1 98 ? -0.925 -8.246 -18.683 1.00 87.69 98 ASP A CA 1
ATOM 742 C C . ASP A 1 98 ? -1.233 -6.908 -19.373 1.00 87.69 98 ASP A C 1
ATOM 744 O O . ASP A 1 98 ? -1.624 -6.862 -20.545 1.00 87.69 98 ASP A O 1
ATOM 748 N N . ASN A 1 99 ? -0.997 -5.799 -18.668 1.00 81.88 99 ASN A N 1
ATOM 749 C CA . ASN A 1 99 ? -1.107 -4.454 -19.200 1.00 81.88 99 ASN A CA 1
ATOM 750 C C . ASN A 1 99 ? 0.242 -3.946 -19.737 1.00 81.88 99 ASN A C 1
ATOM 752 O O . ASN A 1 99 ? 0.983 -3.240 -19.056 1.00 81.88 99 ASN A O 1
ATOM 756 N N . ASN A 1 100 ? 0.525 -4.268 -21.004 1.00 68.88 100 ASN A N 1
ATOM 757 C CA . ASN A 1 100 ? 1.780 -3.941 -21.703 1.00 68.88 100 ASN A CA 1
ATOM 758 C C . ASN A 1 100 ? 2.181 -2.444 -21.712 1.00 68.88 100 ASN A C 1
ATOM 760 O O . ASN A 1 100 ? 3.312 -2.129 -22.083 1.00 68.88 100 ASN A O 1
ATOM 764 N N . ASP A 1 101 ? 1.288 -1.530 -21.319 1.00 75.56 101 ASP A N 1
ATOM 765 C CA . ASP A 1 101 ? 1.553 -0.089 -21.247 1.00 75.56 101 ASP A CA 1
ATOM 766 C C . ASP A 1 101 ? 2.043 0.374 -19.859 1.00 75.56 101 ASP A C 1
ATOM 768 O O . ASP A 1 101 ? 2.464 1.526 -19.694 1.00 75.56 101 ASP A O 1
ATOM 772 N N . ILE A 1 102 ? 2.015 -0.499 -18.845 1.00 82.69 102 ILE A N 1
ATOM 773 C CA . ILE A 1 102 ? 2.440 -0.158 -17.486 1.00 82.69 102 ILE A CA 1
ATOM 774 C C . ILE A 1 102 ? 3.944 -0.387 -17.337 1.00 82.69 102 ILE A C 1
ATOM 776 O O . ILE A 1 102 ? 4.433 -1.511 -17.284 1.00 82.69 102 ILE A O 1
ATOM 780 N N . GLN A 1 103 ? 4.681 0.714 -17.180 1.00 88.12 103 GLN A N 1
ATOM 781 C CA . GLN A 1 103 ? 6.025 0.697 -16.607 1.00 88.12 103 GLN A CA 1
ATOM 782 C C . GLN A 1 103 ? 6.065 1.524 -15.336 1.00 88.12 103 GLN A C 1
ATOM 784 O O . GLN A 1 103 ? 5.750 2.718 -15.345 1.00 88.12 103 GLN A O 1
ATOM 789 N N . LEU A 1 104 ? 6.480 0.885 -14.251 1.00 90.19 104 LEU A N 1
ATOM 790 C CA . LEU A 1 104 ? 6.596 1.489 -12.937 1.00 90.19 104 LEU A CA 1
ATOM 791 C C . LEU A 1 104 ? 7.888 2.297 -12.828 1.00 90.19 104 LEU A C 1
ATOM 793 O O . LEU A 1 104 ? 8.915 1.963 -13.423 1.00 90.19 104 LEU A O 1
ATOM 797 N N . SER A 1 105 ? 7.822 3.374 -12.054 1.00 90.31 105 SER A N 1
ATOM 798 C CA . SER A 1 105 ? 8.974 4.192 -11.709 1.00 90.31 105 SER A CA 1
ATOM 799 C C . SER A 1 105 ? 9.986 3.377 -10.906 1.00 90.31 105 SER A C 1
ATOM 801 O O . SER A 1 105 ? 9.624 2.653 -9.977 1.00 90.31 105 SER A O 1
ATOM 803 N N . ALA A 1 106 ? 11.269 3.539 -11.225 1.00 89.88 106 ALA A N 1
ATOM 804 C CA . ALA A 1 106 ? 12.367 3.024 -10.408 1.00 89.88 106 ALA A CA 1
ATOM 805 C C . ALA A 1 106 ? 12.615 3.861 -9.137 1.00 89.88 106 ALA A C 1
ATOM 807 O O . ALA A 1 106 ? 13.437 3.486 -8.303 1.00 89.88 106 ALA A O 1
ATOM 808 N N . GLY A 1 107 ? 11.949 5.011 -9.001 1.00 89.25 107 GLY A N 1
ATOM 809 C CA . GLY A 1 107 ? 12.105 5.915 -7.869 1.00 89.25 107 GLY A CA 1
ATOM 810 C C . GLY A 1 107 ? 11.447 5.416 -6.579 1.00 89.25 107 GLY A C 1
ATOM 811 O O . GLY A 1 107 ? 10.609 4.513 -6.576 1.00 89.25 107 GLY A O 1
ATOM 812 N N . LYS A 1 108 ? 11.806 6.065 -5.462 1.00 90.50 108 LYS A N 1
ATOM 813 C CA . LYS A 1 108 ? 11.174 5.880 -4.146 1.00 90.50 108 LYS A CA 1
ATOM 814 C C . LYS A 1 108 ? 9.835 6.622 -4.095 1.00 90.50 108 LYS A C 1
ATOM 816 O O . LYS A 1 108 ? 9.717 7.682 -3.481 1.00 90.50 108 LYS A O 1
ATOM 821 N N . GLU A 1 109 ? 8.852 6.111 -4.827 1.00 92.88 109 GLU A N 1
ATOM 822 C CA . GLU A 1 109 ? 7.642 6.861 -5.187 1.00 92.88 109 GLU A CA 1
ATOM 823 C C . GLU A 1 109 ? 6.338 6.102 -4.950 1.00 92.88 109 GLU A C 1
ATOM 825 O O . GLU A 1 109 ? 5.274 6.701 -5.077 1.00 92.88 109 GLU A O 1
ATOM 830 N N . HIS A 1 110 ? 6.421 4.828 -4.568 1.00 94.62 110 HIS A N 1
ATOM 831 C CA . HIS A 1 110 ? 5.285 3.925 -4.362 1.00 94.62 110 HIS A CA 1
ATOM 832 C C . HIS A 1 110 ? 4.910 3.891 -2.885 1.00 94.62 110 HIS A C 1
ATOM 834 O O . HIS A 1 110 ? 5.806 3.956 -2.055 1.00 94.62 110 HIS A O 1
ATOM 840 N N . TRP A 1 111 ? 3.637 3.809 -2.509 1.00 96.06 111 TRP A N 1
ATOM 841 C CA . TRP A 1 111 ? 3.248 3.878 -1.091 1.00 96.06 111 TRP A CA 1
ATOM 842 C C . TRP A 1 111 ? 2.027 3.021 -0.775 1.00 96.06 111 TRP A C 1
ATOM 844 O O . TRP A 1 111 ? 1.250 2.663 -1.660 1.00 96.06 111 TRP A O 1
ATOM 854 N N . PHE A 1 112 ? 1.847 2.720 0.508 1.00 97.56 112 PHE A N 1
ATOM 855 C CA . PHE A 1 112 ? 0.597 2.193 1.036 1.00 97.56 112 PHE A CA 1
ATOM 856 C C . PHE A 1 112 ? -0.266 3.334 1.562 1.00 97.56 112 PHE A C 1
ATOM 858 O O . PHE A 1 112 ? 0.239 4.334 2.061 1.00 97.56 112 PHE A O 1
ATOM 865 N N . GLU A 1 113 ? -1.580 3.189 1.491 1.00 95.62 113 GLU A N 1
ATOM 866 C CA . GLU A 1 113 ? -2.517 4.129 2.093 1.00 95.62 113 GLU A CA 1
ATOM 867 C C . GLU A 1 113 ? -3.535 3.372 2.941 1.00 95.62 113 GLU A C 1
ATOM 869 O O . GLU A 1 113 ? -4.258 2.507 2.446 1.00 95.62 113 GLU A O 1
ATOM 874 N N . ALA A 1 114 ? -3.603 3.725 4.221 1.00 94.12 114 ALA A N 1
ATOM 875 C CA . ALA A 1 114 ? -4.640 3.277 5.134 1.00 94.12 114 ALA A CA 1
ATOM 876 C C . ALA A 1 114 ? -5.846 4.208 5.028 1.00 94.12 114 ALA A C 1
ATOM 878 O O . ALA A 1 114 ? -5.727 5.420 5.217 1.00 94.12 114 ALA A O 1
ATOM 879 N N . LYS A 1 115 ? -7.018 3.636 4.768 1.00 93.38 115 LYS A N 1
ATOM 880 C CA . LYS A 1 115 ? -8.295 4.346 4.732 1.00 93.38 115 LYS A CA 1
ATOM 881 C C . LYS A 1 115 ? -9.177 3.837 5.857 1.00 93.38 115 LYS A C 1
ATOM 883 O O . LYS A 1 115 ? -9.644 2.702 5.816 1.00 93.38 115 LYS A O 1
ATOM 888 N N . LEU A 1 116 ? -9.416 4.683 6.853 1.00 90.94 116 LEU A N 1
ATOM 889 C CA . LEU A 1 116 ? -10.396 4.408 7.897 1.00 90.94 116 LEU A CA 1
ATOM 890 C C . LEU A 1 116 ? -11.791 4.675 7.347 1.00 90.94 116 LEU A C 1
ATOM 892 O O . LEU A 1 116 ? -12.068 5.769 6.849 1.00 90.94 116 LEU A O 1
ATOM 896 N N . VAL A 1 117 ? -12.665 3.680 7.443 1.00 90.75 117 VAL A N 1
ATOM 897 C CA . VAL A 1 117 ? -14.004 3.717 6.855 1.00 90.75 117 VAL A CA 1
ATOM 898 C C . VAL A 1 117 ? -15.050 3.720 7.962 1.00 90.75 117 VAL A C 1
ATOM 900 O O . VAL A 1 117 ? -14.976 2.934 8.908 1.00 90.75 117 VAL A O 1
ATOM 903 N N . GLY A 1 118 ? -16.012 4.636 7.853 1.00 87.25 118 GLY A N 1
ATOM 904 C CA . GLY A 1 118 ? -17.115 4.761 8.802 1.00 87.25 118 GLY A CA 1
ATOM 905 C C . GLY A 1 118 ? -18.326 3.894 8.466 1.00 87.25 118 GLY A C 1
ATOM 906 O O . GLY A 1 118 ? -18.375 3.229 7.434 1.00 87.25 118 GLY A O 1
ATOM 907 N N . ASP A 1 119 ? -19.351 3.970 9.316 1.00 82.81 119 ASP A N 1
ATOM 908 C CA . ASP A 1 119 ? -20.584 3.161 9.231 1.00 82.81 119 ASP A CA 1
ATOM 909 C C . ASP A 1 119 ? -21.338 3.248 7.896 1.00 82.81 119 ASP A C 1
ATOM 911 O O . ASP A 1 119 ? -22.110 2.357 7.549 1.00 82.81 119 ASP A O 1
ATOM 915 N N . ARG A 1 120 ? -21.146 4.329 7.135 1.00 83.31 120 ARG A N 1
ATOM 916 C CA . ARG A 1 120 ? -21.806 4.539 5.836 1.00 83.31 120 ARG A CA 1
ATOM 917 C C . ARG A 1 120 ? -20.928 4.148 4.647 1.00 83.31 120 ARG A C 1
ATOM 919 O O . ARG A 1 120 ? -21.247 4.512 3.519 1.00 83.31 120 ARG A O 1
ATOM 926 N N . GLY A 1 121 ? -19.808 3.467 4.889 1.00 84.00 121 GLY A N 1
ATOM 927 C CA . GLY A 1 121 ? -18.842 3.092 3.853 1.00 84.00 121 GLY A CA 1
ATOM 928 C C . GLY A 1 121 ? -18.003 4.261 3.328 1.00 84.00 121 GLY A C 1
ATOM 929 O O . GLY A 1 121 ? -17.230 4.094 2.390 1.00 84.00 121 GLY A O 1
ATOM 930 N N . ASN A 1 122 ? -18.131 5.455 3.910 1.00 88.62 122 ASN A N 1
ATOM 931 C CA . ASN A 1 122 ? -17.333 6.610 3.524 1.00 88.62 122 ASN A CA 1
ATOM 932 C C . ASN A 1 122 ? -15.951 6.563 4.186 1.00 88.62 122 ASN A C 1
ATOM 934 O O . ASN A 1 122 ? -15.829 6.250 5.373 1.00 88.62 122 ASN A O 1
ATOM 938 N N . THR A 1 123 ? -14.918 6.951 3.441 1.00 89.75 123 THR A N 1
ATOM 939 C CA . THR A 1 123 ? -13.597 7.210 4.018 1.00 89.75 123 THR A CA 1
ATOM 940 C C . THR A 1 123 ? -13.687 8.412 4.954 1.00 89.75 123 THR A C 1
ATOM 942 O O . THR A 1 123 ? -14.162 9.481 4.570 1.00 89.75 123 THR A O 1
ATOM 945 N N . LEU A 1 124 ? -13.263 8.218 6.199 1.00 87.00 124 LEU A N 1
ATOM 946 C CA . LEU A 1 124 ? -13.180 9.256 7.223 1.00 87.00 124 LEU A CA 1
ATOM 947 C C . LEU A 1 124 ? -11.786 9.869 7.270 1.00 87.00 124 LEU A C 1
ATOM 949 O O . LEU A 1 124 ? -11.646 11.080 7.418 1.00 87.00 124 LEU A O 1
ATOM 953 N N . VAL A 1 125 ? -10.765 9.019 7.153 1.00 86.50 125 VAL A N 1
ATOM 954 C CA . VAL A 1 125 ? -9.355 9.401 7.219 1.00 86.50 125 VAL A CA 1
ATOM 955 C C . VAL A 1 125 ? -8.574 8.582 6.200 1.00 86.50 125 VAL A C 1
ATOM 957 O O . VAL A 1 125 ? -8.803 7.381 6.067 1.00 86.50 125 VAL A O 1
ATOM 960 N N . SER A 1 126 ? -7.638 9.245 5.527 1.00 90.50 126 SER A N 1
ATOM 961 C CA . SER A 1 126 ? -6.631 8.654 4.648 1.00 90.50 126 SER A CA 1
ATOM 962 C C . SER A 1 126 ? -5.247 8.937 5.222 1.00 90.50 126 SER A C 1
ATOM 964 O O . SER A 1 126 ? -4.944 10.085 5.548 1.00 90.50 126 SER A O 1
ATOM 966 N N . MET A 1 127 ? -4.410 7.911 5.341 1.00 89.44 127 MET A N 1
ATOM 967 C CA . MET A 1 127 ? -3.057 8.012 5.887 1.00 89.44 127 MET A CA 1
ATOM 968 C C . MET A 1 127 ? -2.074 7.293 4.964 1.00 89.44 127 MET A C 1
ATOM 970 O O . MET A 1 127 ? -2.090 6.060 4.911 1.00 89.44 127 MET A O 1
ATOM 974 N N . PRO A 1 128 ? -1.232 8.030 4.222 1.00 92.31 128 PRO A N 1
ATOM 975 C CA . PRO A 1 128 ? -0.168 7.419 3.445 1.00 92.31 128 PRO A CA 1
ATOM 976 C C . PRO A 1 128 ? 0.958 6.928 4.364 1.00 92.31 128 PRO A C 1
ATOM 978 O O . PRO A 1 128 ? 1.252 7.550 5.385 1.00 92.31 128 PRO A O 1
ATOM 981 N N . SER A 1 129 ? 1.606 5.833 3.978 1.00 93.38 129 SER A N 1
ATOM 982 C CA . SER A 1 129 ? 2.897 5.419 4.521 1.00 93.38 129 SER A CA 1
ATOM 983 C C . SER A 1 129 ? 4.028 6.271 3.943 1.00 93.38 129 SER A C 1
ATOM 985 O O . SER A 1 129 ? 3.838 7.070 3.018 1.00 93.38 129 SER A O 1
ATOM 987 N N . ASP A 1 130 ? 5.245 6.006 4.412 1.00 94.38 130 ASP A N 1
ATOM 988 C CA . ASP A 1 130 ? 6.439 6.355 3.654 1.00 94.38 130 ASP A CA 1
ATOM 989 C C . ASP A 1 130 ? 6.427 5.709 2.260 1.00 94.38 130 ASP A C 1
ATOM 991 O O . ASP A 1 130 ? 5.710 4.740 1.988 1.00 94.38 130 ASP A O 1
ATOM 995 N N . LYS A 1 131 ? 7.226 6.277 1.358 1.00 95.12 131 LYS A N 1
ATOM 996 C CA . LYS A 1 131 ? 7.371 5.781 -0.011 1.00 95.12 131 LYS A CA 1
ATOM 997 C C . LYS A 1 131 ? 8.444 4.701 -0.101 1.00 95.12 131 LYS A C 1
ATOM 999 O O . LYS A 1 131 ? 9.408 4.728 0.655 1.00 95.12 131 LYS A O 1
ATOM 1004 N N . TYR A 1 132 ? 8.339 3.827 -1.090 1.00 95.44 132 TYR A N 1
ATOM 1005 C CA . TYR A 1 132 ? 9.212 2.682 -1.323 1.00 95.44 132 TYR A CA 1
ATOM 1006 C C . TYR A 1 132 ? 9.789 2.716 -2.736 1.00 95.44 132 TYR A C 1
ATOM 1008 O O . TYR A 1 132 ? 9.150 3.201 -3.670 1.00 95.44 132 TYR A O 1
ATOM 1016 N N . VAL A 1 133 ? 11.004 2.185 -2.879 1.00 94.75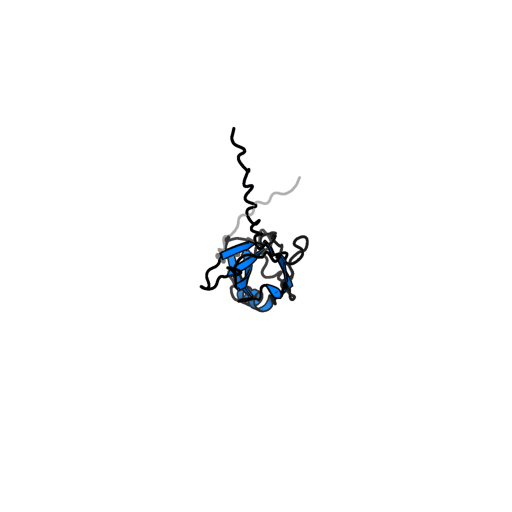 133 VAL A N 1
ATOM 1017 C CA . VAL A 1 133 ? 11.541 1.691 -4.158 1.00 94.75 133 VAL A CA 1
ATOM 1018 C C . VAL A 1 133 ? 11.038 0.260 -4.335 1.00 94.75 133 VAL A C 1
ATOM 1020 O O . VAL A 1 133 ? 10.898 -0.440 -3.337 1.00 94.75 133 VAL A O 1
ATOM 1023 N N . LEU A 1 134 ? 10.777 -0.191 -5.562 1.00 94.31 134 LEU A N 1
ATOM 1024 C CA . LEU A 1 134 ? 10.337 -1.569 -5.812 1.00 94.31 134 LEU A CA 1
ATOM 1025 C C . LEU A 1 134 ? 11.497 -2.483 -6.196 1.00 94.31 134 LEU A C 1
ATOM 1027 O O . LEU A 1 134 ? 12.396 -2.089 -6.937 1.00 94.31 134 LEU A O 1
ATOM 1031 N N . GLU A 1 135 ? 11.414 -3.735 -5.758 1.00 94.25 135 GLU A N 1
ATOM 1032 C CA . GLU A 1 135 ? 12.265 -4.831 -6.214 1.00 94.25 135 GLU A CA 1
ATOM 1033 C C . GLU A 1 135 ? 11.449 -6.117 -6.451 1.00 94.25 135 GLU A C 1
ATOM 1035 O O . GLU A 1 135 ? 10.243 -6.173 -6.202 1.00 94.25 135 GLU A O 1
ATOM 1040 N N . GLY A 1 136 ? 12.097 -7.162 -6.974 1.00 91.75 136 GLY A N 1
ATOM 1041 C CA . GLY A 1 136 ? 11.448 -8.448 -7.273 1.00 91.75 136 GLY A CA 1
ATOM 1042 C C . GLY A 1 136 ? 10.609 -8.467 -8.560 1.00 91.75 136 GLY A C 1
ATOM 1043 O O . GLY A 1 136 ? 10.108 -9.520 -8.944 1.00 91.75 136 GLY A O 1
ATOM 1044 N N . VAL A 1 137 ? 10.494 -7.331 -9.259 1.00 90.75 137 VAL A N 1
ATOM 1045 C CA . VAL A 1 137 ? 9.745 -7.171 -10.523 1.00 90.75 137 VAL A CA 1
ATOM 1046 C C . VAL A 1 137 ? 10.544 -6.379 -11.578 1.00 90.75 137 VAL A C 1
ATOM 1048 O O . VAL A 1 137 ? 10.117 -5.315 -12.032 1.00 90.75 137 VAL A O 1
ATOM 1051 N N . PRO A 1 138 ? 11.743 -6.854 -11.969 1.00 89.19 138 PRO A N 1
ATOM 1052 C CA . PRO A 1 138 ? 12.657 -6.107 -12.842 1.00 89.19 138 PRO A CA 1
ATOM 1053 C C . PRO A 1 138 ? 12.109 -5.862 -14.257 1.00 89.19 138 PRO A C 1
ATOM 1055 O O . PRO A 1 138 ? 12.611 -4.998 -14.968 1.00 89.19 138 PRO A O 1
ATOM 1058 N N . ASP A 1 139 ? 11.108 -6.632 -14.679 1.00 87.19 139 ASP A N 1
ATOM 1059 C CA . ASP A 1 139 ? 10.425 -6.495 -15.963 1.00 87.19 139 ASP A CA 1
ATOM 1060 C C . ASP A 1 139 ? 9.389 -5.360 -15.981 1.00 87.19 139 ASP A C 1
ATOM 1062 O O . ASP A 1 139 ? 9.127 -4.799 -17.042 1.00 87.19 139 ASP A O 1
ATOM 1066 N N . LEU A 1 140 ? 8.848 -4.993 -14.813 1.00 87.88 140 LEU A N 1
ATOM 1067 C CA . LEU A 1 140 ? 7.860 -3.920 -14.660 1.00 87.88 140 LEU A CA 1
ATOM 1068 C C . LEU A 1 140 ? 8.488 -2.572 -14.306 1.00 87.88 140 LEU A C 1
ATOM 1070 O O . LEU A 1 140 ? 7.907 -1.524 -14.588 1.00 87.88 140 LEU A O 1
ATOM 1074 N N . VAL A 1 141 ? 9.656 -2.580 -13.662 1.00 85.38 141 VAL A N 1
ATOM 1075 C CA . VAL A 1 141 ? 10.361 -1.356 -13.280 1.00 85.38 141 VAL A CA 1
ATOM 1076 C C . VAL A 1 141 ? 11.197 -0.881 -14.460 1.00 85.38 141 VAL A C 1
ATOM 1078 O O . VAL A 1 141 ? 12.202 -1.490 -14.829 1.00 85.38 141 VAL A O 1
ATOM 1081 N N . GLY A 1 142 ? 10.785 0.234 -15.059 1.00 68.38 142 GLY A N 1
ATOM 1082 C CA . GLY A 1 142 ? 11.546 0.849 -16.135 1.00 68.38 142 GLY A CA 1
ATOM 1083 C C . GLY A 1 142 ? 12.884 1.358 -15.606 1.00 68.38 142 GLY A C 1
ATOM 1084 O O . GLY A 1 142 ? 12.924 2.154 -14.668 1.00 68.38 142 GLY A O 1
ATOM 1085 N N . ALA A 1 143 ? 13.996 0.959 -16.230 1.00 52.56 143 ALA A N 1
ATOM 1086 C CA . ALA A 1 143 ? 15.235 1.714 -16.080 1.00 52.56 143 ALA A CA 1
ATOM 1087 C C . ALA A 1 143 ? 14.941 3.158 -16.502 1.00 52.56 143 ALA A C 1
ATOM 1089 O O . ALA A 1 143 ? 14.418 3.369 -17.602 1.00 52.56 143 ALA A O 1
ATOM 1090 N N . ALA A 1 144 ? 15.263 4.135 -15.651 1.00 42.97 144 ALA A N 1
ATOM 1091 C CA . ALA A 1 144 ? 15.229 5.540 -16.033 1.00 42.97 144 ALA A CA 1
ATOM 1092 C C . ALA A 1 144 ? 16.017 5.697 -17.350 1.00 42.97 144 ALA A C 1
ATOM 1094 O O . ALA A 1 144 ? 17.242 5.598 -17.359 1.00 42.97 144 ALA A O 1
ATOM 1095 N N . GLY A 1 145 ? 15.313 5.843 -18.480 1.00 38.66 145 GLY A N 1
ATOM 1096 C CA . GLY A 1 145 ? 15.928 6.024 -19.798 1.00 38.66 145 GLY A CA 1
ATOM 1097 C C . GLY A 1 145 ? 15.908 4.863 -20.806 1.00 38.66 145 GLY A C 1
ATOM 1098 O O . GLY A 1 145 ? 16.768 4.852 -21.683 1.00 38.66 145 GLY A O 1
ATOM 1099 N N . LYS A 1 146 ? 14.935 3.938 -20.818 1.00 36.28 146 LYS A N 1
ATOM 1100 C CA . LYS A 1 146 ? 14.702 3.094 -22.019 1.00 36.28 146 LYS A CA 1
ATOM 1101 C C . LYS A 1 146 ? 13.829 3.794 -23.071 1.00 36.28 146 LYS A C 1
ATOM 1103 O O . LYS A 1 146 ? 12.770 3.317 -23.462 1.00 36.28 146 LYS A O 1
ATOM 1108 N N . ASN A 1 147 ? 14.337 4.902 -23.609 1.00 38.09 147 ASN A N 1
ATOM 1109 C CA . ASN A 1 147 ? 13.986 5.314 -24.968 1.00 38.09 147 ASN A CA 1
ATOM 1110 C C . ASN A 1 147 ? 14.711 4.384 -25.948 1.00 38.09 147 ASN A C 1
ATOM 1112 O O . ASN A 1 147 ? 15.743 4.742 -26.505 1.00 38.09 147 ASN A O 1
ATOM 1116 N N . ILE A 1 148 ? 14.182 3.182 -26.169 1.00 36.97 148 ILE A N 1
ATOM 1117 C CA . ILE A 1 148 ? 14.387 2.519 -27.458 1.00 36.97 148 ILE A CA 1
ATOM 1118 C C . ILE A 1 148 ? 13.017 2.395 -28.109 1.00 36.97 148 ILE A C 1
ATOM 1120 O O . ILE A 1 148 ? 12.420 1.325 -28.192 1.00 36.97 148 ILE A O 1
ATOM 1124 N N . ALA A 1 149 ? 12.531 3.536 -28.593 1.00 36.03 149 ALA A N 1
ATOM 1125 C CA . ALA A 1 149 ? 11.645 3.541 -29.737 1.00 36.03 149 ALA A CA 1
ATOM 1126 C C . ALA A 1 149 ? 12.442 2.954 -30.913 1.00 36.03 149 ALA A C 1
ATOM 1128 O O . ALA A 1 149 ? 13.129 3.674 -31.636 1.00 36.03 149 ALA A O 1
ATOM 1129 N N . VAL A 1 150 ? 12.386 1.632 -31.106 1.00 36.94 150 VAL A N 1
ATOM 1130 C CA . VAL A 1 150 ? 12.670 1.058 -32.424 1.00 36.94 150 VAL A CA 1
ATOM 1131 C C . VAL A 1 150 ? 11.472 1.423 -33.290 1.00 36.94 150 VAL A C 1
ATOM 1133 O O . VAL A 1 150 ? 10.553 0.630 -33.496 1.00 36.94 150 VAL A O 1
ATOM 1136 N N . SER A 1 151 ? 11.451 2.670 -33.755 1.00 31.80 151 SER A N 1
ATOM 1137 C CA . SER A 1 151 ? 10.564 3.083 -34.827 1.00 31.80 151 SER A CA 1
ATOM 1138 C C . SER A 1 151 ? 10.870 2.184 -36.017 1.00 31.80 151 SER A C 1
ATOM 1140 O O . SER A 1 151 ? 11.933 2.276 -36.630 1.00 31.80 151 SER A O 1
ATOM 1142 N N . LYS A 1 152 ? 9.939 1.279 -36.327 1.00 41.38 152 LYS A N 1
ATOM 1143 C CA . LYS A 1 152 ? 9.881 0.593 -37.615 1.00 41.38 152 LYS A CA 1
ATOM 1144 C C . LYS A 1 152 ? 9.717 1.663 -38.696 1.00 41.38 152 LYS A C 1
ATOM 1146 O O . LYS A 1 152 ? 8.601 2.035 -39.033 1.00 41.38 152 LYS A O 1
ATOM 1151 N N . ALA A 1 153 ? 10.822 2.180 -39.215 1.00 34.59 153 ALA A N 1
ATOM 1152 C CA . ALA A 1 153 ? 10.829 3.131 -40.314 1.00 34.59 153 ALA A CA 1
ATOM 1153 C C . ALA A 1 153 ? 11.881 2.698 -41.340 1.00 34.59 153 ALA A C 1
ATOM 1155 O O . ALA A 1 153 ? 13.063 2.981 -41.206 1.00 34.59 153 ALA A O 1
ATOM 1156 N N . VAL A 1 154 ? 11.385 1.940 -42.322 1.00 34.94 154 VAL A N 1
ATOM 1157 C CA . VAL A 1 154 ? 11.812 1.868 -43.727 1.00 34.94 154 VAL A CA 1
ATOM 1158 C C . VAL A 1 154 ? 13.325 1.827 -43.983 1.00 34.94 154 VAL A C 1
ATOM 1160 O O . VAL A 1 154 ? 14.018 2.839 -43.964 1.00 34.94 154 VAL A O 1
ATOM 1163 N N . VAL A 1 155 ? 13.807 0.644 -44.380 1.00 33.41 155 VAL A N 1
ATOM 1164 C CA . VAL A 1 155 ? 15.055 0.480 -45.139 1.00 33.41 155 VAL A CA 1
ATOM 1165 C C . VAL A 1 155 ? 14.890 1.203 -46.480 1.00 33.41 155 VAL A C 1
ATOM 1167 O O . VAL A 1 155 ? 14.405 0.642 -47.459 1.00 33.41 155 VAL A O 1
ATOM 1170 N N . GLY A 1 156 ? 15.241 2.486 -46.501 1.00 35.00 156 GLY A N 1
ATOM 1171 C CA . GLY A 1 156 ? 15.448 3.266 -47.711 1.00 35.00 156 GLY A CA 1
ATOM 1172 C C . GLY A 1 156 ? 16.905 3.132 -48.127 1.00 35.00 156 GLY A C 1
ATOM 1173 O O . GLY A 1 156 ? 17.789 3.715 -47.508 1.00 35.00 156 GLY A O 1
ATOM 1174 N N . ILE A 1 157 ? 17.155 2.334 -49.160 1.00 43.34 157 ILE A N 1
ATOM 1175 C CA . ILE A 1 157 ? 18.443 2.275 -49.852 1.00 43.34 157 ILE A CA 1
ATOM 1176 C C . ILE A 1 157 ? 18.739 3.674 -50.402 1.00 43.34 157 ILE A C 1
ATOM 1178 O O . ILE A 1 157 ? 18.015 4.142 -51.277 1.00 43.34 157 ILE A O 1
ATOM 1182 N N . VAL A 1 158 ? 19.815 4.320 -49.943 1.00 38.19 158 VAL A N 1
ATOM 1183 C CA . VAL A 1 158 ? 20.447 5.405 -50.702 1.00 38.19 158 VAL A CA 1
ATOM 1184 C C . VAL A 1 158 ? 21.954 5.177 -50.747 1.00 38.19 158 VAL A C 1
ATOM 1186 O O . VAL A 1 158 ? 22.683 5.258 -49.763 1.00 38.19 158 VAL A O 1
ATOM 1189 N N . THR A 1 159 ? 22.371 4.836 -51.956 1.00 38.53 159 THR A N 1
ATOM 1190 C CA . THR A 1 159 ? 23.711 4.806 -52.529 1.00 38.53 159 THR A CA 1
ATOM 1191 C C . THR A 1 159 ? 24.601 5.994 -52.143 1.00 38.53 159 THR A C 1
ATOM 1193 O O . THR A 1 159 ? 24.254 7.137 -52.409 1.00 38.53 159 THR A O 1
ATOM 1196 N N . GLY A 1 160 ? 25.793 5.670 -51.627 1.00 32.72 160 GLY A N 1
ATOM 1197 C CA . GLY A 1 160 ? 27.099 6.173 -52.073 1.00 32.72 160 GLY A CA 1
ATOM 1198 C C . GLY A 1 160 ? 27.414 7.672 -52.001 1.00 32.72 160 GLY A C 1
ATOM 1199 O O . GLY A 1 160 ? 26.973 8.436 -52.847 1.00 32.72 160 GLY A O 1
ATOM 1200 N N . LEU A 1 161 ? 28.390 8.029 -51.157 1.00 34.16 161 LEU A N 1
ATOM 1201 C CA . LEU A 1 161 ? 29.563 8.781 -51.620 1.00 34.16 161 LEU A CA 1
ATOM 1202 C C . LEU A 1 161 ? 30.753 8.551 -50.677 1.00 34.16 161 LEU A C 1
ATOM 1204 O O . LEU A 1 161 ? 30.726 8.920 -49.506 1.00 34.16 161 LEU A O 1
ATOM 1208 N N . ALA A 1 162 ? 31.801 7.918 -51.199 1.00 40.69 162 ALA A N 1
ATOM 1209 C CA . ALA A 1 162 ? 33.092 7.819 -50.540 1.00 40.69 162 ALA A CA 1
ATOM 1210 C C . ALA A 1 162 ? 33.865 9.131 -50.732 1.00 40.69 162 ALA A C 1
ATOM 1212 O O . ALA A 1 162 ? 34.034 9.579 -51.864 1.00 40.69 162 ALA A O 1
ATOM 1213 N N . VAL A 1 163 ? 34.412 9.694 -49.652 1.00 40.00 163 VAL A N 1
ATOM 1214 C CA . VAL A 1 163 ? 35.620 10.524 -49.738 1.00 40.00 163 VAL A CA 1
ATOM 1215 C C . VAL A 1 163 ? 36.670 9.909 -48.829 1.00 40.00 163 VAL A C 1
ATOM 1217 O O . VAL A 1 163 ? 36.682 10.068 -47.613 1.00 40.00 163 VAL A O 1
ATOM 1220 N N . LEU A 1 164 ? 37.539 9.154 -49.489 1.00 36.31 164 LEU A N 1
ATOM 1221 C CA . LEU A 1 164 ? 38.849 8.742 -49.030 1.00 36.31 164 LEU A CA 1
ATOM 1222 C C . LEU A 1 164 ? 39.725 9.991 -48.850 1.00 36.31 164 LEU A C 1
ATOM 1224 O O . LEU A 1 164 ? 39.878 10.756 -49.800 1.00 36.31 164 LEU A O 1
ATOM 1228 N N . LYS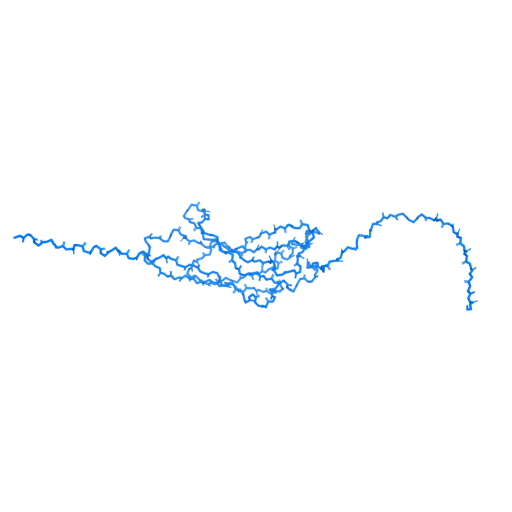 A 1 165 ? 40.344 10.155 -47.678 1.00 34.56 165 LYS A N 1
ATOM 1229 C CA . LYS A 1 165 ? 41.719 10.664 -47.531 1.00 34.56 165 LYS A CA 1
ATOM 1230 C C . LYS A 1 165 ? 42.209 10.385 -46.113 1.00 34.56 165 LYS A C 1
ATOM 1232 O O . LYS A 1 165 ? 41.732 10.969 -45.148 1.00 34.56 165 LYS A O 1
ATOM 1237 N N . GLY A 1 166 ? 43.130 9.432 -46.021 1.00 32.53 166 GLY A N 1
ATOM 1238 C CA . GLY A 1 166 ? 43.913 9.172 -44.826 1.00 32.53 166 GLY A CA 1
ATOM 1239 C C . GLY A 1 166 ? 45.225 9.956 -44.805 1.00 32.53 166 GLY A C 1
ATOM 1240 O O . GLY A 1 166 ? 45.581 10.605 -45.786 1.00 32.53 166 GLY A O 1
ATOM 1241 N N . LEU A 1 167 ? 45.916 9.763 -43.679 1.00 34.03 167 LEU A N 1
ATOM 1242 C CA . LEU A 1 167 ? 47.362 9.847 -43.440 1.00 34.03 167 LEU A CA 1
ATOM 1243 C C . LEU A 1 167 ? 48.077 11.175 -43.749 1.00 34.03 167 LEU A C 1
ATOM 1245 O O . LEU A 1 167 ? 48.436 11.439 -44.894 1.00 34.03 167 LEU A O 1
ATOM 1249 N N . LEU A 1 168 ? 48.404 11.926 -42.692 1.00 37.97 168 LEU A N 1
ATOM 1250 C CA . LEU A 1 168 ? 49.749 12.067 -42.088 1.00 37.97 168 LEU A CA 1
ATOM 1251 C C . LEU A 1 168 ? 49.735 13.192 -41.047 1.00 37.97 168 LEU A C 1
ATOM 1253 O O . LEU A 1 168 ? 49.126 14.246 -41.331 1.00 37.97 168 LEU A O 1
#

Sequence (168 aa):
MRFLPLLCTVLPAVQALSFGLTGPDASQPLNLSQPVEITWTTTEGNVGEPLARVLNIWFWALGGNNGGTYGNEIGSNLSLSTESYTWNPSGLVENFRDNNDIQLSAGKEHWFEAKLVGDRGNTLVSMPSDKYVLEGVPDLVGAAGKNIAVSKAVVGIVTGLAVLKGLL

pLDDT: mean 75.31, std 22.66, range [31.8, 97.62]

Foldseek 3Di:
DDDDPPPPPPDPPQPDWDKAWAFPDQVDADELQDKGKTFMDIDDTPDDDDQFAFKWKKKWFAAAPPRDIDIDGQGPRHGPVVRMDIGRNVVVLVVLVVVPVAATEQDQAIWMWIFGAGPVRDGPDIDIYGGHGHDNRPVRHDDNDPPPPPPPDDPDDDDDDDDDDDDD

Organism: NCBI:txid936078